Protein AF-A0A7J4EGP6-F1 (afdb_monomer_lite)

Foldseek 3Di:
DCPVVVDDLCLVCQLQVHDSVVSVCVVVVVPPVVDDDDPVLVVLVVVLVVQSVPPSDNVSNVVSVVVSVVVCLVVCSVVVVVCVVDPPCVPPCVSVD

Structure (mmCIF, N/CA/C/O backbone):
data_AF-A0A7J4EGP6-F1
#
_entry.id   AF-A0A7J4EGP6-F1
#
loop_
_atom_site.group_PDB
_atom_site.id
_atom_site.type_symbol
_atom_site.label_atom_id
_atom_site.label_alt_id
_atom_site.label_comp_id
_atom_site.label_asym_id
_atom_site.label_entity_id
_atom_site.label_seq_id
_atom_site.pdbx_PDB_ins_code
_atom_site.Cartn_x
_atom_site.Cartn_y
_atom_site.Cartn_z
_atom_site.occupancy
_atom_site.B_iso_or_equiv
_atom_site.auth_seq_id
_atom_site.auth_comp_id
_atom_site.auth_asym_id
_atom_site.auth_atom_id
_atom_site.pdbx_PDB_model_num
ATOM 1 N N . MET A 1 1 ? 5.383 5.798 -6.681 1.00 91.88 1 MET A N 1
ATOM 2 C CA . MET A 1 1 ? 5.562 4.854 -7.832 1.00 91.88 1 MET A CA 1
ATOM 3 C C . MET A 1 1 ? 5.499 5.540 -9.195 1.00 91.88 1 MET A C 1
ATOM 5 O O . MET A 1 1 ? 6.521 5.544 -9.861 1.00 91.88 1 MET A O 1
ATOM 9 N N . VAL A 1 2 ? 4.350 6.081 -9.631 1.00 94.06 2 VAL A N 1
ATOM 10 C CA . VAL A 1 2 ? 4.229 6.708 -10.969 1.00 94.06 2 VAL A CA 1
ATOM 11 C C . VAL A 1 2 ? 5.102 7.956 -11.079 1.00 94.06 2 VAL A C 1
ATOM 13 O O . VAL A 1 2 ? 5.973 8.011 -11.933 1.00 94.06 2 VAL A O 1
ATOM 16 N N . GLU A 1 3 ? 4.929 8.910 -10.167 1.00 92.12 3 GLU A N 1
ATOM 17 C CA . GLU A 1 3 ? 5.703 10.157 -10.163 1.00 92.12 3 GLU A CA 1
ATOM 18 C C . GLU A 1 3 ? 7.136 9.909 -9.665 1.00 92.12 3 GLU A C 1
ATOM 20 O O . GLU A 1 3 ? 8.098 10.070 -10.408 1.00 92.12 3 GLU A O 1
ATOM 25 N N . GLU A 1 4 ? 7.279 9.397 -8.439 1.00 91.69 4 GLU A N 1
ATOM 26 C CA . GLU A 1 4 ? 8.585 9.236 -7.772 1.00 91.69 4 GLU A CA 1
ATOM 27 C C . GLU A 1 4 ? 9.586 8.317 -8.489 1.00 91.69 4 GLU A C 1
ATOM 29 O O . GLU A 1 4 ? 10.789 8.484 -8.328 1.00 91.69 4 GLU A O 1
ATOM 34 N N . PHE A 1 5 ? 9.110 7.314 -9.235 1.00 92.88 5 PHE A N 1
ATOM 35 C CA . PHE A 1 5 ? 9.971 6.364 -9.955 1.00 92.88 5 PHE A CA 1
ATOM 36 C C . PHE A 1 5 ? 9.765 6.437 -11.471 1.00 92.88 5 PHE A C 1
ATOM 38 O O . PHE A 1 5 ? 10.279 5.581 -12.186 1.00 92.88 5 PHE A O 1
ATOM 45 N N . SER A 1 6 ? 9.010 7.433 -11.958 1.00 95.44 6 SER A N 1
ATOM 46 C CA . SER A 1 6 ? 8.730 7.650 -13.387 1.00 95.44 6 SER A CA 1
ATOM 47 C C . SER A 1 6 ? 8.201 6.406 -14.120 1.00 95.44 6 SER A C 1
ATOM 49 O O . SER A 1 6 ? 8.482 6.200 -15.298 1.00 95.44 6 SER A O 1
ATOM 51 N N . LEU A 1 7 ? 7.441 5.556 -13.422 1.00 95.38 7 LEU A N 1
ATOM 52 C CA . LEU A 1 7 ? 6.849 4.347 -13.997 1.00 95.38 7 LEU A CA 1
ATOM 53 C C . LEU A 1 7 ? 5.505 4.666 -14.652 1.00 95.38 7 LEU A C 1
ATOM 55 O O . LEU A 1 7 ? 4.665 5.352 -14.068 1.00 95.38 7 LEU A O 1
ATOM 59 N N . SER A 1 8 ? 5.236 4.075 -15.813 1.00 97.19 8 SER A N 1
ATOM 60 C CA . SER A 1 8 ? 3.898 4.112 -16.407 1.00 97.19 8 SER A CA 1
ATOM 61 C C . SER A 1 8 ? 2.876 3.360 -15.541 1.00 97.19 8 SER A C 1
ATOM 63 O O . SER A 1 8 ? 3.208 2.426 -14.803 1.00 97.19 8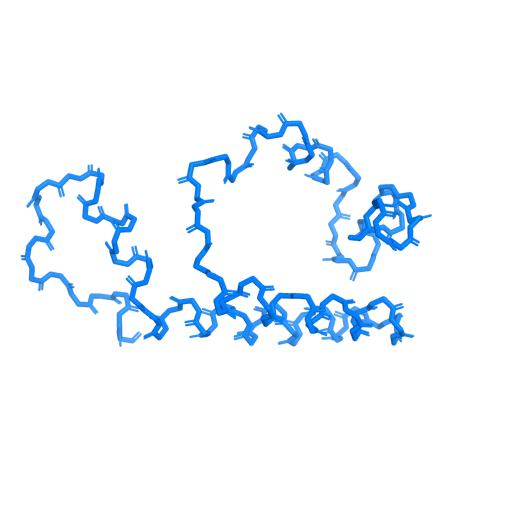 SER A O 1
ATOM 65 N N . GLN A 1 9 ? 1.589 3.706 -15.666 1.00 97.31 9 GLN A N 1
ATOM 66 C CA . GLN A 1 9 ? 0.515 2.991 -14.959 1.00 97.31 9 GLN A CA 1
ATOM 67 C C . GLN A 1 9 ? 0.502 1.493 -15.307 1.00 97.31 9 GLN A C 1
ATOM 69 O O . GLN A 1 9 ? 0.272 0.660 -14.430 1.00 97.31 9 GLN A O 1
ATOM 74 N N . ARG A 1 10 ? 0.828 1.141 -16.559 1.00 96.88 10 ARG A N 1
ATOM 75 C CA . ARG A 1 10 ? 0.967 -0.244 -17.030 1.00 96.88 10 ARG A CA 1
ATOM 76 C C . ARG A 1 10 ? 2.095 -1.007 -16.328 1.00 96.88 10 ARG A C 1
ATOM 78 O O . ARG A 1 10 ? 1.934 -2.186 -16.011 1.00 96.88 10 ARG A O 1
ATOM 85 N N . GLU A 1 11 ? 3.238 -0.370 -16.082 1.00 95.25 11 GLU A N 1
ATOM 86 C CA . GLU A 1 11 ? 4.350 -0.985 -15.343 1.00 95.25 11 GLU A CA 1
ATOM 87 C C . GLU A 1 11 ? 4.013 -1.169 -13.866 1.00 95.25 11 GLU A C 1
ATOM 89 O O . GLU A 1 11 ? 4.267 -2.238 -13.307 1.00 95.25 11 GLU A O 1
ATOM 94 N N . VAL A 1 12 ? 3.388 -0.164 -13.246 1.00 95.44 12 VAL A N 1
ATOM 95 C CA . VAL A 1 12 ? 2.908 -0.260 -11.860 1.00 95.44 12 VAL A CA 1
ATOM 96 C C . VAL A 1 12 ? 1.898 -1.398 -11.718 1.00 95.44 12 VAL A C 1
ATOM 98 O O . VAL A 1 12 ? 2.034 -2.227 -10.820 1.00 95.44 12 VAL A O 1
ATOM 101 N N . ALA A 1 13 ? 0.934 -1.490 -12.637 1.00 94.62 13 ALA A N 1
ATOM 102 C CA . ALA A 1 13 ? -0.060 -2.556 -12.663 1.00 94.62 13 ALA A CA 1
ATOM 103 C C . ALA A 1 13 ? 0.600 -3.943 -12.715 1.00 94.62 13 ALA A C 1
ATOM 105 O O . ALA A 1 13 ? 0.288 -4.806 -11.898 1.00 94.62 13 ALA A O 1
ATOM 106 N N . ARG A 1 14 ? 1.592 -4.127 -13.597 1.00 93.25 14 ARG A N 1
ATOM 107 C CA . ARG A 1 14 ? 2.349 -5.383 -13.710 1.00 93.25 14 ARG A CA 1
ATOM 108 C C . ARG A 1 14 ? 3.088 -5.741 -12.420 1.00 93.25 14 ARG A C 1
ATOM 110 O O . ARG A 1 14 ? 3.016 -6.885 -11.988 1.00 93.25 14 ARG A O 1
ATOM 117 N N . LYS A 1 15 ? 3.773 -4.777 -11.794 1.00 92.75 15 LYS A N 1
ATOM 118 C CA . LYS A 1 15 ? 4.527 -5.001 -10.545 1.00 92.75 15 LYS A CA 1
ATOM 119 C C . LYS A 1 15 ? 3.621 -5.371 -9.366 1.00 92.75 15 LYS A C 1
ATOM 121 O O . LYS A 1 15 ? 4.035 -6.131 -8.494 1.00 92.75 15 LYS A O 1
ATOM 126 N N . LEU A 1 16 ? 2.398 -4.842 -9.337 1.00 92.38 16 LEU A N 1
ATOM 127 C CA . LEU A 1 16 ? 1.427 -5.086 -8.266 1.00 92.38 16 LEU A CA 1
ATOM 128 C C . LEU A 1 16 ? 0.448 -6.234 -8.564 1.00 92.38 16 LEU A C 1
ATOM 130 O O . LEU A 1 16 ? -0.377 -6.546 -7.712 1.00 92.38 16 LEU A O 1
ATOM 134 N N . GLY A 1 17 ? 0.507 -6.850 -9.750 1.00 90.50 17 GLY A N 1
ATOM 135 C CA . GLY A 1 17 ? -0.460 -7.876 -10.159 1.00 90.50 17 GLY A CA 1
ATOM 136 C C . GLY A 1 17 ? -1.886 -7.333 -10.336 1.00 90.50 17 GLY A C 1
ATOM 137 O O . GLY A 1 17 ? -2.856 -8.038 -10.077 1.00 90.50 17 GLY A O 1
ATOM 138 N N . LEU A 1 18 ? -2.020 -6.068 -10.742 1.00 92.81 18 LEU A N 1
ATOM 139 C CA . LEU A 1 18 ? -3.291 -5.368 -10.934 1.00 92.81 18 LEU A CA 1
ATOM 140 C C . LEU A 1 18 ? -3.534 -5.038 -12.411 1.00 92.81 18 LEU A C 1
ATOM 142 O O . LEU A 1 18 ? -2.665 -5.204 -13.265 1.00 92.81 18 LEU A O 1
ATOM 146 N N . THR A 1 19 ? -4.726 -4.522 -12.717 1.00 96.50 19 THR A N 1
ATOM 147 C CA . THR A 1 19 ? -5.026 -3.938 -14.030 1.00 96.50 19 THR A CA 1
ATOM 148 C C . THR A 1 19 ? -4.636 -2.462 -14.069 1.00 96.50 19 THR A C 1
ATOM 150 O O . THR A 1 19 ? -4.710 -1.758 -13.062 1.00 96.50 19 THR A O 1
ATOM 153 N N . GLU A 1 20 ? -4.273 -1.958 -15.248 1.00 97.62 20 GLU A N 1
ATOM 154 C CA . GLU A 1 20 ? -3.999 -0.528 -15.448 1.00 97.62 20 GLU A CA 1
ATOM 155 C C . GLU A 1 20 ? -5.215 0.338 -15.080 1.00 97.62 20 GLU A C 1
ATOM 157 O O . GLU A 1 20 ? -5.082 1.356 -14.401 1.00 97.62 20 GLU A O 1
ATOM 162 N N . ALA A 1 21 ? -6.423 -0.133 -15.409 1.00 97.69 21 ALA A N 1
ATOM 163 C CA . ALA A 1 21 ? -7.664 0.504 -14.986 1.00 97.69 21 ALA A CA 1
ATOM 164 C C . ALA A 1 21 ? -7.761 0.619 -13.455 1.00 97.69 21 ALA A C 1
ATOM 166 O O . ALA A 1 21 ? -8.154 1.671 -12.959 1.00 97.69 21 ALA A O 1
ATOM 167 N N . ALA A 1 22 ? -7.372 -0.410 -12.691 1.00 96.69 22 ALA A N 1
ATOM 168 C CA . ALA A 1 22 ? -7.371 -0.339 -11.230 1.00 96.69 22 ALA A CA 1
ATOM 169 C C . ALA A 1 22 ? -6.417 0.749 -10.709 1.00 96.69 22 ALA A C 1
ATOM 171 O O . ALA A 1 22 ? -6.807 1.501 -9.817 1.00 96.69 22 ALA A O 1
ATOM 172 N N . ILE A 1 23 ? -5.221 0.885 -11.295 1.00 96.69 23 ILE A N 1
ATOM 173 C CA . ILE A 1 23 ? -4.269 1.957 -10.953 1.00 96.69 23 ILE A CA 1
ATOM 174 C C . ILE A 1 23 ? -4.877 3.336 -11.235 1.00 96.69 23 ILE A C 1
ATOM 176 O O . ILE A 1 23 ? -4.887 4.198 -10.354 1.00 96.69 23 ILE A O 1
ATOM 180 N N . SER A 1 24 ? -5.481 3.517 -12.412 1.00 97.44 24 SER A N 1
ATOM 181 C CA . SER A 1 24 ? -6.169 4.759 -12.784 1.00 97.44 24 SER A CA 1
ATOM 182 C C . SER A 1 24 ? -7.282 5.138 -11.795 1.00 97.44 24 SER A C 1
ATOM 184 O O . SER A 1 24 ? -7.445 6.312 -11.460 1.00 97.44 24 SER A O 1
ATOM 186 N N . GLN A 1 25 ? -8.026 4.164 -11.255 1.00 97.56 25 GLN A N 1
ATOM 187 C CA . GLN A 1 25 ? -9.059 4.431 -10.243 1.00 97.56 25 GLN A CA 1
ATOM 188 C C . GLN A 1 25 ? -8.480 4.973 -8.923 1.00 97.56 25 GLN A C 1
ATOM 190 O O . GLN A 1 25 ? -9.126 5.808 -8.286 1.00 97.56 25 GLN A O 1
ATOM 195 N N . TYR A 1 26 ? -7.287 4.531 -8.508 1.00 94.94 26 TYR A N 1
ATOM 196 C CA . TYR A 1 26 ? -6.611 5.072 -7.321 1.00 94.94 26 TYR A CA 1
ATOM 197 C C . TYR A 1 26 ? -6.039 6.471 -7.574 1.00 94.94 26 TYR A C 1
ATOM 199 O O . TYR A 1 26 ? -6.270 7.364 -6.762 1.00 94.94 26 TYR A O 1
ATOM 207 N N . ILE A 1 27 ? -5.382 6.697 -8.720 1.00 94.44 27 ILE A N 1
ATOM 208 C CA . ILE A 1 27 ? -4.832 8.016 -9.095 1.00 94.44 27 ILE A CA 1
ATOM 209 C C . ILE A 1 27 ? -5.943 9.069 -9.168 1.00 94.44 27 ILE A C 1
ATOM 211 O O . ILE A 1 27 ? -5.834 10.143 -8.584 1.00 94.44 27 ILE A O 1
ATOM 215 N N . ASN A 1 28 ? -7.073 8.725 -9.792 1.00 95.62 28 ASN A N 1
ATOM 216 C CA . ASN A 1 28 ? -8.243 9.604 -9.880 1.00 95.62 28 ASN A CA 1
ATOM 217 C C . ASN A 1 28 ? -9.056 9.677 -8.573 1.00 95.62 28 ASN A C 1
ATOM 219 O O . ASN A 1 28 ? -10.156 10.235 -8.548 1.00 95.62 28 ASN A O 1
ATOM 223 N N . ARG A 1 29 ? -8.545 9.097 -7.477 1.00 92.75 29 ARG A N 1
ATOM 224 C CA . ARG A 1 29 ? -9.164 9.084 -6.144 1.00 92.75 29 ARG A CA 1
ATOM 225 C C . ARG A 1 29 ? -10.610 8.574 -6.142 1.00 92.75 29 ARG A C 1
ATOM 227 O O . ARG A 1 29 ? -11.412 9.018 -5.319 1.00 92.75 29 ARG A O 1
ATOM 234 N N . LYS A 1 30 ? -10.955 7.665 -7.061 1.00 95.44 30 LYS A N 1
ATOM 235 C CA . LYS A 1 30 ? -12.249 6.960 -7.092 1.00 95.44 30 LYS A CA 1
ATOM 236 C C . LYS A 1 30 ? -12.279 5.805 -6.088 1.00 95.44 30 LYS A C 1
ATOM 238 O O . LYS A 1 30 ? -13.347 5.377 -5.669 1.00 95.44 30 LYS A O 1
ATOM 243 N N . ARG A 1 31 ? -11.103 5.318 -5.675 1.00 92.25 31 ARG A N 1
ATOM 244 C CA . ARG A 1 31 ? -10.908 4.342 -4.593 1.00 92.25 31 ARG A CA 1
ATOM 245 C C . ARG A 1 31 ? -9.963 4.907 -3.536 1.00 92.25 31 ARG A C 1
ATOM 247 O O . ARG A 1 31 ? -9.088 5.702 -3.859 1.00 92.25 31 ARG A O 1
ATOM 254 N N . GLY A 1 32 ? -10.148 4.502 -2.280 1.00 86.94 32 GLY A N 1
ATOM 255 C CA . GLY A 1 32 ? -9.228 4.814 -1.176 1.00 86.94 32 GLY A CA 1
ATOM 256 C C . GLY A 1 32 ? -9.223 6.263 -0.671 1.00 86.94 32 GLY A C 1
ATOM 257 O O . GLY A 1 32 ? -8.549 6.529 0.311 1.00 86.94 32 GLY A O 1
ATOM 258 N N . ARG A 1 33 ? -9.992 7.187 -1.273 1.00 87.94 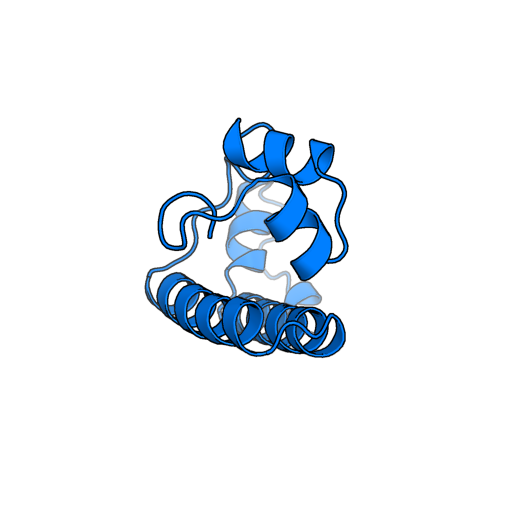33 ARG A N 1
ATOM 259 C CA . ARG A 1 33 ? -9.989 8.628 -0.931 1.00 87.94 33 ARG A CA 1
ATOM 260 C C . ARG A 1 33 ? -10.260 8.936 0.549 1.00 87.94 33 ARG A C 1
ATOM 262 O O . ARG A 1 33 ? -9.779 9.946 1.036 1.00 87.94 33 ARG A O 1
ATOM 269 N N . PHE A 1 34 ? -11.042 8.105 1.232 1.00 81.69 34 PHE A N 1
ATOM 270 C CA . PHE A 1 34 ? -11.463 8.334 2.621 1.00 81.69 34 PHE A CA 1
ATOM 271 C C . PHE A 1 34 ? -10.488 7.774 3.665 1.00 81.69 34 PHE A C 1
ATOM 273 O O . PHE A 1 34 ? -10.771 7.848 4.857 1.00 81.69 34 PHE A O 1
ATOM 280 N N . MET A 1 35 ? -9.396 7.142 3.230 1.00 80.00 35 MET A N 1
ATOM 281 C CA . MET A 1 35 ? -8.432 6.512 4.120 1.00 80.00 35 MET A CA 1
ATOM 282 C C . MET A 1 35 ? -7.186 7.382 4.218 1.00 80.00 35 MET A C 1
ATOM 284 O O . MET A 1 35 ? -6.489 7.584 3.226 1.00 80.00 35 MET A O 1
ATOM 288 N N . GLU A 1 36 ? -6.902 7.857 5.423 1.00 83.38 36 GLU A N 1
ATOM 289 C CA . GLU A 1 36 ? -5.670 8.567 5.748 1.00 83.38 36 GLU A CA 1
ATOM 290 C C . GLU A 1 36 ? -4.761 7.624 6.530 1.00 83.38 36 GLU A C 1
ATOM 292 O O . GLU A 1 36 ? -5.170 7.040 7.536 1.00 83.38 36 GLU A O 1
ATOM 297 N N . LEU A 1 37 ? -3.544 7.428 6.024 1.00 85.88 37 LEU A N 1
ATOM 298 C CA . LEU A 1 37 ? -2.526 6.631 6.694 1.00 85.88 37 LEU A CA 1
ATOM 299 C C . LEU A 1 37 ? -1.675 7.553 7.572 1.00 85.88 37 LEU A C 1
ATOM 301 O O . LEU A 1 37 ? -1.288 8.635 7.134 1.00 85.88 37 LEU A O 1
ATOM 305 N N . GLY A 1 38 ? -1.372 7.119 8.796 1.00 88.44 38 GLY A N 1
ATOM 306 C CA . GLY A 1 38 ? -0.418 7.812 9.660 1.00 88.44 38 GLY A CA 1
ATOM 307 C C . GLY A 1 38 ? 0.993 7.790 9.068 1.00 88.44 38 GLY A C 1
ATOM 308 O O . GLY A 1 38 ? 1.333 6.890 8.295 1.00 88.44 38 GLY A O 1
ATOM 309 N N . GLU A 1 39 ? 1.812 8.766 9.457 1.00 92.12 39 GLU A N 1
ATOM 310 C CA . GLU A 1 39 ? 3.171 8.975 8.938 1.00 92.12 39 GLU A CA 1
ATOM 311 C C . GLU A 1 39 ? 4.040 7.709 9.021 1.00 92.12 39 GLU A C 1
ATOM 313 O O . GLU A 1 39 ? 4.627 7.300 8.023 1.00 92.12 39 GLU A O 1
ATOM 318 N N . GLU A 1 40 ? 4.006 7.000 10.153 1.00 92.12 40 GLU A N 1
ATOM 319 C CA . GLU A 1 40 ? 4.759 5.753 10.348 1.00 92.12 40 GLU A CA 1
ATOM 320 C C . GLU A 1 40 ? 4.406 4.676 9.303 1.00 92.12 40 GLU A C 1
ATOM 322 O O . GLU A 1 40 ? 5.277 3.998 8.754 1.00 92.12 40 GLU A O 1
ATOM 327 N N . ILE A 1 41 ? 3.119 4.527 8.975 1.00 93.62 41 ILE A N 1
ATOM 328 C CA . ILE A 1 41 ? 2.677 3.559 7.964 1.00 93.62 41 ILE A CA 1
ATOM 329 C C . ILE A 1 41 ? 3.084 4.032 6.567 1.00 93.62 41 ILE A C 1
ATOM 331 O O . ILE A 1 41 ? 3.487 3.206 5.747 1.00 93.62 41 ILE A O 1
ATOM 335 N N . CYS A 1 42 ? 3.006 5.335 6.289 1.00 93.44 42 CYS A N 1
ATOM 336 C CA . CYS A 1 42 ? 3.466 5.909 5.026 1.00 93.44 42 CYS A CA 1
ATOM 337 C C . CYS A 1 42 ? 4.959 5.633 4.793 1.00 93.44 42 CYS A C 1
ATOM 339 O O . CYS A 1 42 ? 5.327 5.174 3.708 1.00 93.44 42 CYS A O 1
ATOM 341 N N . ASP A 1 43 ? 5.799 5.800 5.812 1.00 95.69 43 ASP A N 1
ATOM 342 C CA . ASP A 1 43 ? 7.229 5.486 5.737 1.00 95.69 43 ASP A CA 1
ATOM 343 C C . ASP A 1 43 ? 7.477 4.007 5.431 1.00 95.69 43 ASP A C 1
ATOM 345 O O . ASP A 1 43 ? 8.307 3.648 4.584 1.00 95.69 43 ASP A O 1
ATOM 349 N N . GLU A 1 44 ? 6.722 3.120 6.077 1.00 97.06 44 GLU A N 1
ATOM 350 C CA . GLU A 1 44 ? 6.796 1.687 5.816 1.00 97.06 44 GLU A CA 1
ATOM 351 C C . GLU A 1 44 ? 6.337 1.330 4.396 1.00 97.06 44 GLU A C 1
ATOM 353 O O . GLU A 1 44 ? 6.969 0.490 3.741 1.00 97.06 44 GLU A O 1
ATOM 358 N N . VAL A 1 45 ? 5.304 1.999 3.876 1.00 95.69 45 VAL A N 1
ATOM 359 C CA . VAL A 1 45 ? 4.855 1.856 2.483 1.00 95.69 45 VAL A CA 1
ATOM 360 C C . VAL A 1 45 ? 5.955 2.291 1.515 1.00 95.69 45 VAL A C 1
ATOM 362 O O . VAL A 1 45 ? 6.243 1.556 0.569 1.00 95.69 45 VAL A O 1
ATOM 365 N N . VAL A 1 46 ? 6.631 3.420 1.754 1.00 95.31 46 VAL A N 1
ATOM 366 C CA . VAL A 1 46 ? 7.744 3.890 0.907 1.00 95.31 46 VAL A CA 1
ATOM 367 C C . VAL A 1 46 ? 8.890 2.872 0.885 1.00 95.31 46 VAL A C 1
ATOM 369 O O . VAL A 1 46 ? 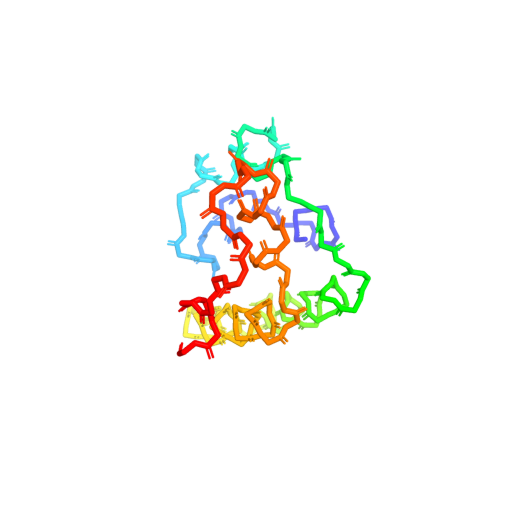9.418 2.554 -0.189 1.00 95.31 46 VAL A O 1
ATOM 372 N N . LYS A 1 47 ? 9.250 2.288 2.039 1.00 96.19 47 LYS A N 1
ATOM 373 C CA . LYS A 1 47 ? 10.255 1.208 2.118 1.00 96.19 47 LYS A CA 1
ATOM 374 C C . LYS A 1 47 ? 9.838 -0.011 1.292 1.00 96.19 47 LYS A C 1
ATOM 376 O O . LYS A 1 47 ? 10.654 -0.549 0.539 1.00 96.19 47 LYS A O 1
ATOM 381 N N . SER A 1 48 ? 8.578 -0.430 1.396 1.00 96.44 48 SER A N 1
ATOM 382 C CA . SER A 1 48 ? 8.023 -1.538 0.611 1.00 96.44 48 SER A CA 1
ATOM 383 C C . SER A 1 48 ? 8.038 -1.245 -0.892 1.00 96.44 48 SER A C 1
ATOM 385 O O . SER A 1 48 ? 8.505 -2.073 -1.673 1.00 96.44 48 SER A O 1
ATOM 387 N N . VAL A 1 49 ? 7.625 -0.046 -1.310 1.00 95.31 49 VAL A N 1
ATOM 388 C CA . VAL A 1 49 ? 7.628 0.376 -2.719 1.00 95.31 49 VAL A CA 1
ATOM 389 C C . VAL A 1 49 ? 9.035 0.320 -3.315 1.00 95.31 49 VAL A C 1
ATOM 391 O O . VAL A 1 49 ? 9.209 -0.240 -4.398 1.00 95.31 49 VAL A O 1
ATOM 394 N N . ARG A 1 50 ? 10.057 0.821 -2.608 1.00 95.25 50 ARG A N 1
ATOM 395 C CA . ARG A 1 50 ? 11.457 0.766 -3.075 1.00 95.25 50 ARG A CA 1
ATOM 396 C C . ARG A 1 50 ? 11.917 -0.668 -3.356 1.00 95.25 50 ARG A C 1
ATOM 398 O O . ARG A 1 50 ? 12.566 -0.913 -4.372 1.00 95.25 50 ARG A O 1
ATOM 405 N N . LYS A 1 51 ? 11.549 -1.626 -2.497 1.00 95.50 51 LYS A N 1
ATOM 406 C CA . LYS A 1 51 ? 11.861 -3.052 -2.702 1.00 95.50 51 LYS A CA 1
ATOM 407 C C . LYS A 1 51 ? 11.129 -3.630 -3.914 1.00 95.50 51 LYS A C 1
ATOM 409 O O . LYS A 1 51 ? 11.757 -4.276 -4.749 1.00 95.50 51 LYS A O 1
ATOM 414 N N . ILE A 1 52 ? 9.829 -3.355 -4.036 1.00 95.06 52 ILE A N 1
ATOM 415 C CA . ILE A 1 52 ? 8.987 -3.839 -5.143 1.00 95.06 52 ILE A CA 1
ATOM 416 C C . ILE A 1 52 ? 9.517 -3.345 -6.491 1.00 95.06 52 ILE A C 1
ATOM 418 O O . ILE A 1 52 ? 9.623 -4.112 -7.450 1.00 95.06 52 ILE A O 1
ATOM 422 N N . VAL A 1 53 ? 9.875 -2.061 -6.572 1.00 93.69 53 VAL A N 1
ATOM 423 C CA . VAL A 1 53 ? 10.405 -1.474 -7.806 1.00 93.69 53 VAL A CA 1
ATOM 424 C C . VAL A 1 53 ? 11.722 -2.146 -8.202 1.00 93.69 53 VAL A C 1
ATOM 426 O O . VAL A 1 53 ? 11.866 -2.492 -9.377 1.00 93.69 53 VAL A O 1
ATOM 429 N N . LYS A 1 54 ? 12.617 -2.398 -7.233 1.00 92.19 54 LYS A N 1
ATOM 430 C CA . LYS A 1 54 ? 13.957 -2.963 -7.454 1.00 92.19 54 LYS A CA 1
ATOM 431 C C . LYS A 1 54 ? 13.961 -4.440 -7.863 1.00 92.19 54 LYS A C 1
ATOM 433 O O . LYS A 1 54 ? 14.719 -4.798 -8.755 1.00 92.19 54 LYS A O 1
ATOM 438 N N . VAL A 1 55 ? 13.174 -5.296 -7.20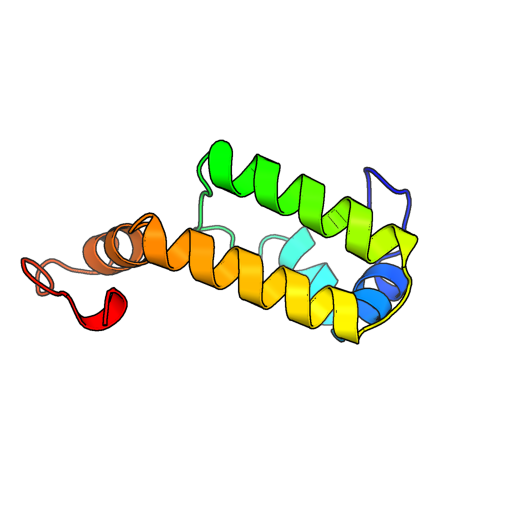7 1.00 86.00 55 VAL A N 1
ATOM 439 C CA . VAL A 1 55 ? 13.320 -6.763 -7.348 1.00 86.00 55 VAL A CA 1
ATOM 440 C C . VAL A 1 55 ? 12.520 -7.336 -8.531 1.00 86.00 55 VAL A C 1
ATOM 442 O O . VAL A 1 55 ? 12.803 -8.436 -8.981 1.00 86.00 55 VAL A O 1
ATOM 445 N N . ASN A 1 56 ? 11.577 -6.570 -9.098 1.00 78.25 56 ASN A N 1
ATOM 446 C CA . ASN A 1 56 ? 10.747 -6.956 -10.252 1.00 78.25 56 ASN A CA 1
ATOM 447 C C . ASN A 1 56 ? 10.179 -8.392 -10.186 1.00 78.25 56 ASN A C 1
ATOM 449 O O . ASN A 1 56 ? 10.094 -9.082 -11.199 1.00 78.25 56 ASN A O 1
ATOM 453 N N . ASP A 1 57 ? 9.770 -8.804 -8.989 1.00 86.50 57 ASP A N 1
ATOM 454 C CA . ASP A 1 57 ? 9.203 -10.115 -8.688 1.00 86.50 57 ASP A CA 1
ATOM 455 C C . ASP A 1 57 ? 7.810 -9.920 -8.051 1.00 86.50 57 ASP A C 1
ATOM 457 O O . ASP A 1 57 ? 7.704 -9.253 -7.013 1.00 86.50 57 ASP A O 1
ATOM 461 N N . PRO A 1 58 ? 6.731 -10.468 -8.644 1.00 83.31 58 PRO A N 1
ATOM 462 C CA . PRO A 1 58 ? 5.384 -10.418 -8.071 1.00 83.31 58 PRO A CA 1
ATOM 463 C C . PRO A 1 58 ? 5.265 -11.029 -6.665 1.00 83.31 58 PRO A C 1
ATOM 465 O O . PRO A 1 58 ? 4.402 -10.623 -5.887 1.00 83.31 58 PRO A O 1
ATOM 468 N N . ILE A 1 59 ? 6.129 -11.979 -6.296 1.00 90.50 59 ILE A N 1
ATOM 469 C CA . ILE A 1 59 ? 6.148 -12.544 -4.940 1.00 90.50 59 ILE A CA 1
ATOM 470 C C . ILE A 1 59 ? 6.565 -11.466 -3.936 1.00 90.50 59 ILE A C 1
ATOM 472 O O . ILE A 1 59 ? 5.969 -11.352 -2.864 1.00 90.50 59 ILE A O 1
ATOM 476 N N . VAL A 1 60 ? 7.532 -10.615 -4.290 1.00 93.81 60 VAL A N 1
ATOM 477 C CA . VAL A 1 60 ? 7.983 -9.517 -3.421 1.00 93.81 60 VAL A CA 1
ATOM 478 C C . VAL A 1 60 ? 6.869 -8.506 -3.187 1.00 93.81 60 VAL A C 1
ATOM 480 O O . VAL A 1 60 ? 6.693 -8.057 -2.054 1.00 93.81 60 VAL A O 1
ATOM 483 N N . SER A 1 61 ? 6.079 -8.170 -4.213 1.00 93.75 61 SER A N 1
ATOM 484 C CA . SER A 1 61 ? 4.933 -7.278 -4.017 1.00 93.75 61 SER A CA 1
ATOM 485 C C . SER A 1 61 ? 3.880 -7.896 -3.108 1.00 93.75 61 SER A C 1
ATOM 487 O O . SER A 1 61 ? 3.425 -7.217 -2.189 1.00 93.75 61 SER A O 1
ATOM 489 N N . MET A 1 62 ? 3.564 -9.183 -3.264 1.00 94.12 62 MET A N 1
ATOM 490 C CA . MET A 1 62 ? 2.659 -9.887 -2.352 1.00 94.12 62 MET A CA 1
ATOM 491 C C . MET A 1 62 ? 3.168 -9.878 -0.901 1.00 94.12 62 MET A C 1
ATOM 493 O O . MET A 1 62 ? 2.429 -9.497 0.008 1.00 94.12 62 MET A O 1
ATOM 497 N N . VAL A 1 63 ? 4.432 -10.243 -0.675 1.00 96.25 63 VAL A N 1
ATOM 498 C CA . VAL A 1 63 ? 5.035 -10.303 0.668 1.00 96.25 63 VAL A CA 1
ATOM 499 C C . VAL A 1 63 ? 5.028 -8.933 1.345 1.00 96.25 63 VAL A C 1
ATOM 501 O O . VAL A 1 63 ? 4.635 -8.815 2.511 1.00 96.25 63 VAL A O 1
ATOM 504 N N . GLU A 1 64 ? 5.427 -7.887 0.623 1.00 97.12 64 GLU A N 1
ATOM 505 C CA . GLU A 1 64 ? 5.454 -6.526 1.154 1.00 97.12 64 GLU A CA 1
ATOM 506 C C . GLU A 1 64 ? 4.035 -5.981 1.394 1.00 97.12 64 GLU A C 1
ATOM 508 O O . GLU A 1 64 ? 3.798 -5.372 2.437 1.00 97.12 64 GLU A O 1
ATOM 513 N N . MET A 1 65 ? 3.056 -6.282 0.530 1.00 94.81 65 MET A N 1
ATOM 514 C CA . MET A 1 65 ? 1.645 -5.953 0.786 1.00 94.81 65 MET A CA 1
ATOM 515 C C . MET A 1 65 ? 1.135 -6.626 2.068 1.00 94.81 65 MET A C 1
ATOM 517 O O . MET A 1 65 ? 0.590 -5.953 2.942 1.00 94.81 65 MET A O 1
ATOM 521 N N . CYS A 1 66 ? 1.379 -7.929 2.251 1.00 95.81 66 CYS A N 1
ATOM 522 C CA . CYS A 1 66 ? 0.990 -8.642 3.472 1.00 95.81 66 CYS A CA 1
ATOM 523 C C . CYS A 1 66 ? 1.679 -8.088 4.731 1.00 95.81 66 CYS A C 1
ATOM 525 O O . CYS A 1 66 ? 1.108 -8.123 5.825 1.00 95.81 66 CYS A O 1
ATOM 527 N N . ARG A 1 67 ? 2.916 -7.593 4.613 1.00 97.00 67 ARG A N 1
ATOM 528 C CA . ARG A 1 67 ? 3.638 -6.925 5.706 1.00 97.00 67 ARG A CA 1
ATOM 529 C C . ARG A 1 67 ? 2.950 -5.617 6.104 1.00 97.00 67 ARG A C 1
ATOM 531 O O . ARG A 1 67 ? 2.659 -5.443 7.285 1.00 97.00 67 ARG A O 1
ATOM 538 N N . ILE A 1 68 ? 2.627 -4.758 5.134 1.00 96.12 68 ILE A N 1
ATOM 539 C CA . ILE A 1 68 ? 1.907 -3.498 5.371 1.00 96.12 68 ILE A CA 1
ATOM 540 C C . ILE A 1 68 ? 0.519 -3.757 5.966 1.00 96.12 68 ILE A C 1
ATOM 542 O O . ILE A 1 68 ? 0.158 -3.131 6.958 1.00 96.12 68 ILE A O 1
ATOM 546 N N . CYS A 1 69 ? -0.238 -4.731 5.449 1.00 92.62 69 CYS A N 1
ATOM 547 C CA . CYS A 1 69 ? -1.546 -5.078 6.013 1.00 92.62 69 CYS A CA 1
ATOM 548 C C . CYS A 1 69 ? -1.460 -5.486 7.491 1.00 92.62 69 CYS A C 1
ATOM 550 O O . CYS A 1 69 ? -2.322 -5.110 8.283 1.00 92.62 69 CYS A O 1
ATOM 552 N N . ARG A 1 70 ? -0.422 -6.238 7.884 1.00 92.38 70 ARG A N 1
ATOM 553 C CA . ARG A 1 70 ? -0.204 -6.609 9.291 1.00 92.38 70 ARG A CA 1
ATOM 554 C C . ARG A 1 70 ? 0.130 -5.400 10.162 1.00 92.38 70 ARG A C 1
ATOM 556 O O . ARG A 1 70 ? -0.358 -5.344 11.285 1.00 92.38 70 ARG A O 1
ATOM 563 N N . LEU A 1 71 ? 0.917 -4.448 9.660 1.00 93.38 71 LEU A N 1
ATOM 564 C CA . LEU A 1 71 ? 1.208 -3.199 10.375 1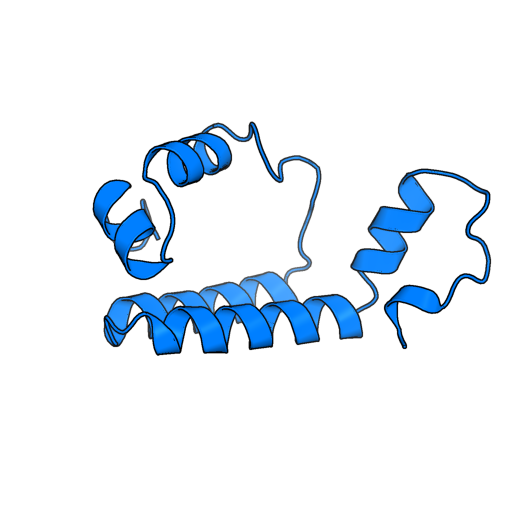.00 93.38 71 LEU A CA 1
ATOM 565 C C . LEU A 1 71 ? -0.059 -2.365 10.585 1.00 93.38 71 LEU A C 1
ATOM 567 O O . LEU A 1 71 ? -0.344 -1.975 11.710 1.00 93.38 71 LEU A O 1
ATOM 571 N N . ILE A 1 72 ? -0.864 -2.187 9.534 1.00 90.94 72 ILE A N 1
ATOM 572 C CA . ILE A 1 72 ? -2.136 -1.448 9.597 1.00 90.94 72 ILE A CA 1
ATOM 573 C C . ILE A 1 72 ? -3.124 -2.092 10.584 1.00 90.94 72 ILE A C 1
ATOM 575 O O . ILE A 1 72 ? -3.839 -1.390 11.291 1.00 90.94 72 ILE A O 1
ATOM 579 N N . ARG A 1 73 ? -3.185 -3.429 10.655 1.00 88.00 73 ARG A N 1
ATOM 580 C CA . ARG A 1 73 ? -4.025 -4.111 11.656 1.00 88.00 73 ARG A CA 1
ATOM 581 C C . ARG A 1 73 ? -3.513 -3.875 13.073 1.00 88.00 73 ARG A C 1
ATOM 583 O O . ARG A 1 73 ? -4.296 -3.522 13.944 1.00 88.00 73 ARG A O 1
ATOM 590 N N . LYS A 1 74 ? -2.202 -4.021 13.289 1.00 88.50 74 LYS A N 1
ATOM 591 C CA . LYS A 1 74 ? -1.574 -3.822 14.604 1.00 88.50 74 LYS A CA 1
ATOM 592 C C . LYS A 1 74 ? -1.685 -2.388 15.118 1.00 88.50 74 LYS A C 1
ATOM 594 O O . LYS A 1 74 ? -1.726 -2.208 16.328 1.00 88.50 74 LYS A O 1
ATOM 599 N N . SER A 1 75 ? -1.737 -1.391 14.234 1.00 88.31 75 SER A N 1
ATOM 600 C CA . SER A 1 75 ? -1.886 0.010 14.641 1.00 88.31 75 SER A CA 1
ATOM 601 C C . SER A 1 75 ? -3.299 0.370 15.107 1.00 88.31 75 SER A C 1
ATOM 603 O O . SER A 1 75 ? -3.498 1.463 15.620 1.00 88.31 75 SER A O 1
ATOM 605 N N . GLY A 1 76 ? -4.292 -0.505 14.905 1.00 86.56 76 GLY A N 1
ATOM 606 C CA . GLY A 1 76 ? -5.691 -0.223 15.238 1.00 86.56 76 GLY A CA 1
ATOM 607 C C . GLY A 1 76 ? -6.413 0.712 14.268 1.00 86.56 76 GLY A C 1
ATOM 608 O O . GLY A 1 76 ? -7.618 0.898 14.399 1.00 86.56 76 GLY A O 1
ATOM 609 N N . MET A 1 77 ? -5.742 1.194 13.219 1.00 85.44 77 MET A N 1
ATOM 610 C CA . MET A 1 77 ? -6.326 2.106 12.225 1.00 85.44 77 MET A CA 1
ATOM 611 C C . MET A 1 77 ? -7.608 1.563 11.573 1.00 85.44 77 MET A C 1
ATOM 613 O O . MET A 1 77 ? -8.528 2.316 11.255 1.00 85.44 77 MET A O 1
ATOM 617 N N . VAL A 1 78 ? -7.692 0.245 11.357 1.00 84.12 78 VAL A N 1
ATOM 618 C CA . VAL A 1 78 ? -8.907 -0.384 10.809 1.00 84.12 78 VAL A CA 1
ATOM 619 C C . VAL A 1 78 ? -10.085 -0.236 11.775 1.00 84.12 78 VAL A C 1
ATOM 621 O O . VAL A 1 78 ? -11.206 -0.002 11.327 1.00 84.12 78 VAL A O 1
ATOM 624 N N . CYS A 1 79 ? -9.840 -0.323 13.086 1.00 84.75 79 CYS A N 1
ATOM 625 C CA . CYS A 1 79 ? -10.860 -0.083 14.102 1.00 84.75 79 CYS A CA 1
ATOM 626 C C . CYS A 1 79 ? -11.330 1.373 14.063 1.00 84.75 79 CYS A C 1
ATOM 628 O O . CYS A 1 79 ? -12.535 1.604 14.044 1.00 84.75 79 CYS A O 1
ATOM 630 N N . ASP A 1 80 ? -10.412 2.335 13.941 1.00 82.44 80 ASP A N 1
ATOM 631 C CA . ASP A 1 80 ? -10.766 3.758 13.841 1.00 82.44 80 ASP A CA 1
ATOM 632 C C . ASP A 1 80 ? -11.667 4.036 12.629 1.00 82.44 80 ASP A C 1
ATOM 634 O O . ASP A 1 80 ? -12.662 4.758 12.722 1.00 82.44 80 ASP A O 1
ATOM 638 N N . LEU A 1 81 ? -11.353 3.427 11.479 1.00 81.31 81 LEU A N 1
ATOM 639 C CA . LEU A 1 81 ? -12.179 3.518 10.272 1.00 81.31 81 LEU A CA 1
ATOM 640 C C . LEU A 1 81 ? -13.543 2.843 10.441 1.00 81.31 81 LEU A C 1
ATOM 642 O O . LEU A 1 81 ? -14.534 3.330 9.895 1.00 81.31 81 LEU A O 1
ATOM 646 N N . HIS A 1 82 ? -13.602 1.722 11.160 1.00 80.88 82 HIS A N 1
ATOM 647 C CA . HIS A 1 82 ? -14.849 1.015 11.433 1.00 80.88 82 HIS A CA 1
ATOM 648 C C . HIS A 1 82 ? -15.761 1.800 12.381 1.00 80.88 82 HIS A C 1
ATOM 650 O O . HIS A 1 82 ? -16.930 1.982 12.048 1.00 80.88 82 HIS A O 1
ATOM 656 N N . VAL A 1 83 ? -15.244 2.333 13.493 1.00 79.69 83 VAL A N 1
ATOM 657 C CA . VAL A 1 83 ? -16.030 3.128 14.456 1.00 79.69 83 VAL A CA 1
ATOM 658 C C . VAL A 1 83 ? -16.584 4.398 13.805 1.00 79.69 83 VAL A C 1
ATOM 660 O O . VAL A 1 83 ? -17.746 4.736 14.008 1.00 79.69 83 VAL A O 1
ATOM 663 N N . LYS A 1 84 ? -15.817 5.052 12.921 1.00 78.19 84 LYS A N 1
ATOM 664 C CA . LYS A 1 84 ? -16.292 6.221 12.153 1.00 78.19 84 LYS A CA 1
ATOM 665 C C . LYS A 1 84 ? -17.516 5.942 11.266 1.00 78.19 84 LYS A C 1
ATOM 667 O O . LYS A 1 84 ? -18.150 6.891 10.815 1.00 78.19 84 LYS A O 1
ATOM 672 N N . LYS A 1 85 ? -17.843 4.676 10.974 1.00 73.19 85 LYS A N 1
ATOM 673 C CA . LYS A 1 85 ? -19.011 4.300 10.160 1.00 73.19 85 LYS A CA 1
ATOM 674 C C . LYS A 1 85 ? -20.283 4.013 10.972 1.00 73.19 85 LYS A C 1
ATOM 676 O O . LYS A 1 85 ? -21.322 3.817 10.345 1.00 73.19 85 LYS A O 1
ATOM 681 N N . GLY A 1 86 ? -20.237 4.012 12.308 1.00 66.88 86 GLY A N 1
ATOM 682 C CA . GLY A 1 86 ? -21.439 3.925 13.146 1.00 66.88 86 GLY A CA 1
ATOM 683 C C . GLY A 1 86 ? -21.184 3.542 14.610 1.00 66.88 86 GLY A C 1
ATOM 684 O O . GLY A 1 86 ? -20.271 2.777 14.917 1.00 66.88 86 GLY A O 1
ATOM 685 N N . ASP A 1 87 ? -22.056 4.029 15.500 1.00 61.62 87 ASP A N 1
ATOM 686 C CA . ASP A 1 87 ? -21.911 3.975 16.968 1.00 61.62 87 ASP A CA 1
ATOM 687 C C . ASP A 1 87 ? -22.054 2.571 17.590 1.00 61.62 87 ASP A C 1
ATOM 689 O O . ASP A 1 87 ? -21.690 2.353 18.744 1.00 61.62 87 ASP A O 1
ATOM 693 N N . ALA A 1 88 ? -22.539 1.581 16.835 1.00 66.69 88 ALA A N 1
ATOM 694 C CA . ALA A 1 88 ? -22.798 0.220 17.325 1.00 66.69 88 ALA A CA 1
ATOM 695 C C . ALA A 1 88 ? -21.529 -0.628 17.581 1.00 66.69 88 ALA A C 1
ATOM 697 O O . ALA A 1 88 ? -21.626 -1.834 17.797 1.00 66.69 88 ALA A O 1
ATOM 698 N N . LEU A 1 89 ? -20.337 -0.025 17.520 1.00 69.62 89 LEU A N 1
ATOM 699 C CA . LEU A 1 89 ? -19.043 -0.720 17.538 1.00 69.62 89 LEU A CA 1
ATOM 700 C C . LEU A 1 89 ? -18.179 -0.411 18.771 1.00 69.62 89 LEU A C 1
ATOM 702 O O . LEU A 1 89 ? -17.016 -0.818 18.818 1.00 69.62 89 LEU A O 1
ATOM 706 N N . ILE A 1 90 ? -18.727 0.273 19.781 1.00 68.38 90 ILE A N 1
ATOM 707 C CA . ILE A 1 90 ? -18.038 0.501 21.058 1.00 68.38 90 ILE A CA 1
ATOM 708 C C . ILE A 1 90 ? -17.730 -0.861 21.708 1.00 68.38 90 ILE A C 1
ATOM 710 O O . ILE A 1 90 ? -18.637 -1.627 22.019 1.00 68.38 90 ILE A O 1
ATOM 714 N N . GLY A 1 91 ? -16.441 -1.169 21.895 1.00 72.62 91 GLY A N 1
ATOM 715 C CA . GLY A 1 91 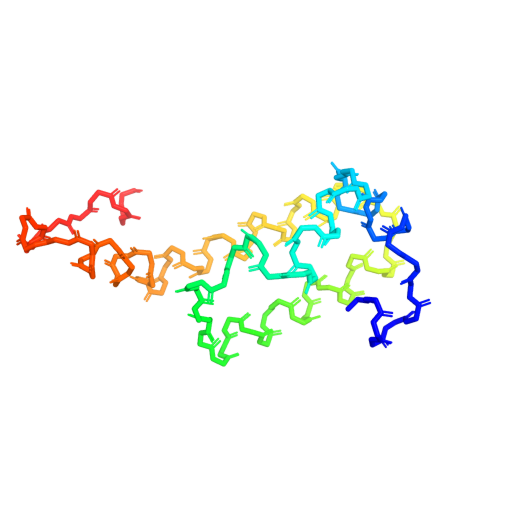? -15.977 -2.444 22.464 1.00 72.62 91 GLY A CA 1
ATOM 716 C C . GLY A 1 91 ? -15.760 -3.586 21.458 1.00 72.62 91 GLY A C 1
ATOM 717 O O . GLY A 1 91 ? -15.537 -4.719 21.876 1.00 72.62 91 GLY A O 1
ATOM 718 N N . CYS A 1 92 ? -15.808 -3.324 20.147 1.00 79.06 92 CYS A N 1
ATOM 719 C CA . CYS A 1 92 ? -15.520 -4.325 19.113 1.00 79.06 92 CYS A CA 1
ATOM 720 C C . CYS A 1 92 ? -14.014 -4.644 19.010 1.00 79.06 92 CYS A C 1
ATOM 722 O O . CYS A 1 92 ? -13.195 -3.744 18.833 1.00 79.06 92 CYS A O 1
ATOM 724 N N . ASP A 1 93 ? -13.651 -5.931 19.042 1.00 75.50 93 ASP A N 1
ATOM 725 C CA . ASP A 1 93 ? -12.263 -6.423 18.974 1.00 75.50 93 ASP A CA 1
ATOM 726 C C . ASP A 1 93 ? -11.989 -7.348 17.769 1.00 75.50 93 ASP A C 1
ATOM 728 O O . ASP A 1 93 ? -10.889 -7.874 17.617 1.00 75.50 93 ASP A O 1
ATOM 732 N N . VAL A 1 94 ? -12.970 -7.540 16.878 1.00 80.00 94 VAL A N 1
ATOM 733 C CA . VAL A 1 94 ? -12.914 -8.537 15.787 1.00 80.00 94 VAL A CA 1
ATOM 734 C C . VAL A 1 94 ? -11.733 -8.311 14.839 1.00 80.00 94 VAL A C 1
ATOM 736 O O . VAL A 1 94 ? -11.179 -9.264 14.304 1.00 80.00 94 VAL A O 1
ATOM 739 N N . CYS A 1 95 ? -11.319 -7.059 14.641 1.00 73.00 95 CYS A N 1
ATOM 740 C CA . CYS A 1 95 ? -10.193 -6.722 13.764 1.00 73.00 95 CYS A CA 1
ATOM 741 C C . CYS A 1 95 ? -8.817 -7.000 14.393 1.00 73.00 95 CYS A C 1
ATOM 743 O O . CYS A 1 95 ? -7.815 -6.956 13.677 1.00 73.00 95 CYS A O 1
ATOM 745 N N . MET A 1 96 ? -8.780 -7.249 15.706 1.00 70.62 96 MET A N 1
ATOM 746 C CA . MET A 1 96 ? -7.567 -7.495 16.493 1.00 70.62 96 MET A CA 1
ATOM 747 C C . MET A 1 96 ? -7.326 -8.985 16.778 1.00 70.62 96 MET A C 1
ATOM 749 O O . MET A 1 96 ? -6.304 -9.324 17.374 1.00 70.62 96 MET A O 1
ATOM 753 N N . LYS A 1 97 ? -8.260 -9.852 16.371 1.00 62.41 97 LYS A N 1
ATOM 754 C CA . LYS A 1 97 ? -8.156 -11.313 16.462 1.00 62.41 97 LYS A CA 1
ATOM 755 C C . LYS A 1 97 ? -7.389 -11.909 15.282 1.00 62.41 97 LYS A C 1
ATOM 757 O O . LYS A 1 97 ? -7.425 -11.324 14.174 1.00 62.41 97 LYS A O 1
#

pLDDT: mean 88.94, std 8.88, range [61.62, 97.69]

Secondary structure (DSSP, 8-state):
-TTTT---HHHHHHHHT--HHHHHHHHTTSSSTT----HHHHHHHHHHHHHHHHH--HHHHHHHHHHHHHHHHHTTHHHHHHHTT-GGGTT--GGG-

Sequence (97 aa):
MVEEFSLSQREVARKLGLTEAAISQYINRKRGRFMELGEEICDEVVKSVRKIVKVNDPIVSMVEMCRICRLIRKSGMVCDLHVKKGDALIGCDVCMK

Radius of gyration: 15.29 Å; chains: 1; bounding box: 37×23×40 Å